Protein AF-A0A7W1X8K2-F1 (afdb_monomer_lite)

Sequence (134 aa):
MTRAKKPKKPPAYDWKNRKFPEDWNAHTFNAYLRDKHPEKFGIPYVTRNIRLDLGMIKNMLDEYGAEVLREFIDQSFELYRPSPRYPGINFPTMVRFYKARLIPRILSEQVNAKKREEPAEIEIVDIENILDLL

Secondary structure (DSSP, 8-state):
-PPPPPPPPPPTT-GGGSPTTTT--HHHHHHHHHHHHHHHHSS----S-HHHHHHHHHHHHHHHHHHHHHHHHHHHHHH---BTTB-S--HHHHHHHHHHHHHHHHHHHHHHHHHHHSPP------GGGGGGG-

Structure (mmCIF, N/CA/C/O backbone):
data_AF-A0A7W1X8K2-F1
#
_entry.id   AF-A0A7W1X8K2-F1
#
loop_
_atom_site.group_PDB
_atom_site.id
_atom_site.type_symbol
_atom_site.label_atom_id
_atom_site.label_alt_id
_atom_site.label_comp_id
_atom_site.label_asym_id
_atom_site.label_entity_id
_atom_site.label_seq_id
_atom_site.pdbx_PDB_ins_code
_atom_site.Cartn_x
_atom_site.Cartn_y
_atom_site.Cartn_z
_atom_site.occupancy
_atom_site.B_iso_or_equiv
_atom_site.auth_seq_id
_atom_site.auth_comp_id
_atom_site.auth_asym_id
_atom_site.auth_atom_id
_atom_site.pdbx_PDB_model_num
ATOM 1 N N . MET A 1 1 ? -10.090 -10.320 40.721 1.00 57.72 1 MET A N 1
ATOM 2 C CA . MET A 1 1 ? -10.780 -10.410 39.414 1.00 57.72 1 MET A CA 1
ATOM 3 C C . MET A 1 1 ? -9.744 -10.757 38.351 1.00 57.72 1 MET A C 1
ATOM 5 O O . MET A 1 1 ? -8.822 -9.979 38.145 1.00 57.72 1 MET A O 1
ATOM 9 N N . THR A 1 2 ? -9.807 -11.943 37.748 1.00 63.66 2 THR A N 1
ATOM 10 C CA . THR A 1 2 ? -8.857 -12.382 36.711 1.00 63.66 2 THR A CA 1
ATOM 11 C C . THR A 1 2 ? -9.250 -11.786 35.357 1.00 63.66 2 THR A C 1
ATOM 13 O O . THR A 1 2 ? -10.360 -11.987 34.874 1.00 63.66 2 THR A O 1
ATOM 16 N N . ARG A 1 3 ? -8.351 -11.015 34.732 1.00 69.12 3 ARG A N 1
ATOM 17 C CA . ARG A 1 3 ? -8.570 -10.442 33.394 1.00 69.12 3 ARG A CA 1
ATOM 18 C C . ARG A 1 3 ? -8.601 -11.575 32.364 1.00 69.12 3 ARG A C 1
ATOM 20 O O . ARG A 1 3 ? -7.612 -12.291 32.220 1.00 69.12 3 ARG A O 1
ATOM 27 N N . ALA A 1 4 ? -9.709 -11.722 31.640 1.00 75.94 4 ALA A N 1
ATOM 28 C CA . ALA A 1 4 ? -9.816 -12.693 30.555 1.00 75.94 4 ALA A CA 1
ATOM 29 C C . ALA A 1 4 ? -8.714 -12.459 29.503 1.00 75.94 4 ALA A C 1
ATOM 31 O O . ALA A 1 4 ? -8.449 -11.323 29.090 1.00 75.94 4 ALA A O 1
ATOM 32 N N . LYS A 1 5 ? -8.041 -13.536 29.085 1.00 74.75 5 LYS A N 1
ATOM 33 C CA . LYS A 1 5 ? -6.957 -13.486 28.097 1.00 74.75 5 LYS A CA 1
ATOM 34 C C . LYS A 1 5 ? -7.572 -13.273 26.712 1.00 74.75 5 LYS A C 1
ATOM 36 O O . LYS A 1 5 ? -8.438 -14.041 26.305 1.00 74.75 5 LYS A O 1
ATOM 41 N N . LYS A 1 6 ? -7.142 -12.230 25.993 1.00 75.94 6 LYS A N 1
ATOM 42 C CA . LYS A 1 6 ? -7.614 -11.982 24.621 1.00 75.94 6 LYS A CA 1
ATOM 43 C C . LYS A 1 6 ? -7.264 -13.175 23.713 1.00 75.94 6 LYS A C 1
ATOM 45 O O . LYS A 1 6 ? -6.188 -13.756 23.892 1.00 75.94 6 LYS A O 1
ATOM 50 N N . PRO A 1 7 ? -8.125 -13.515 22.737 1.00 82.56 7 PRO A N 1
ATOM 51 C CA . PRO A 1 7 ? -7.839 -14.578 21.783 1.00 82.56 7 PRO A CA 1
ATOM 52 C C . PRO A 1 7 ? -6.561 -14.270 20.991 1.00 82.56 7 PRO A C 1
ATOM 54 O O . PRO A 1 7 ? -6.254 -13.113 20.684 1.00 82.56 7 PRO A O 1
ATOM 57 N N . LYS A 1 8 ? -5.783 -15.315 20.689 1.00 88.19 8 LYS A N 1
ATOM 58 C CA . LYS A 1 8 ? -4.534 -15.191 19.930 1.00 88.19 8 LYS A CA 1
ATOM 59 C C . LYS A 1 8 ? -4.863 -14.932 18.457 1.00 88.19 8 LYS A C 1
ATOM 61 O O . LYS A 1 8 ? -5.564 -15.724 17.840 1.00 88.19 8 LYS A O 1
ATOM 66 N N . LYS A 1 9 ? -4.325 -13.847 17.898 1.00 91.31 9 LYS A N 1
ATOM 67 C CA . LYS A 1 9 ? -4.471 -13.511 16.473 1.00 91.31 9 LYS A CA 1
ATOM 68 C C . LYS A 1 9 ? -3.670 -14.491 15.596 1.00 91.31 9 LYS A C 1
ATOM 70 O O . LYS A 1 9 ? -2.594 -14.918 16.038 1.00 91.31 9 LYS A O 1
ATOM 75 N N . PRO A 1 10 ? -4.113 -14.790 14.359 1.00 94.81 10 PRO A N 1
ATOM 76 C CA . PRO A 1 10 ? -3.311 -15.547 13.398 1.00 94.81 10 PRO A CA 1
ATOM 77 C C . PRO A 1 10 ? -1.939 -14.895 13.152 1.00 94.81 10 PRO A C 1
ATOM 79 O O . PRO A 1 10 ? -1.785 -13.682 13.352 1.00 94.81 10 PRO A O 1
ATOM 82 N N . PRO A 1 11 ? -0.909 -15.646 12.730 1.00 95.31 11 PRO A N 1
ATOM 83 C CA . PRO A 1 11 ? 0.383 -15.076 1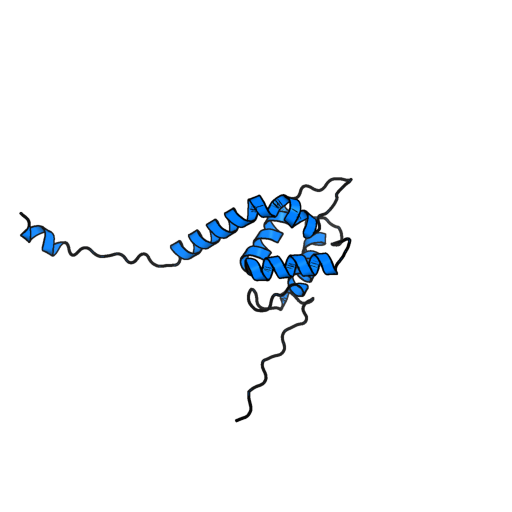2.343 1.00 95.31 11 PRO A CA 1
ATOM 84 C C . PRO A 1 11 ? 0.250 -13.997 11.255 1.00 95.31 11 PRO A C 1
ATOM 86 O O . PRO A 1 11 ? -0.702 -13.995 10.488 1.00 95.31 11 PRO A O 1
ATOM 89 N N . ALA A 1 12 ? 1.192 -13.052 11.179 1.00 94.75 12 ALA A N 1
ATOM 90 C CA . ALA A 1 12 ? 1.089 -11.932 10.231 1.00 94.75 12 ALA A CA 1
ATOM 91 C C . ALA A 1 12 ? 1.170 -12.356 8.757 1.00 94.75 12 ALA A C 1
ATOM 93 O O . ALA A 1 12 ? 0.578 -11.701 7.909 1.00 94.75 12 ALA A O 1
ATOM 94 N N . TYR A 1 13 ? 1.879 -13.449 8.459 1.00 94.56 13 TYR A N 1
ATOM 95 C CA . TYR A 1 13 ? 1.957 -13.997 7.105 1.00 94.56 13 TYR A CA 1
ATOM 96 C C . TYR A 1 13 ? 0.641 -14.640 6.646 1.00 94.56 13 TYR A C 1
ATOM 98 O O . TYR A 1 13 ? 0.385 -14.699 5.448 1.00 94.56 13 TYR A O 1
ATOM 106 N N . ASP A 1 14 ? -0.202 -15.072 7.587 1.00 95.94 14 ASP A N 1
ATOM 107 C CA . ASP A 1 14 ? -1.532 -15.619 7.324 1.00 95.94 14 ASP A CA 1
ATOM 108 C C . ASP A 1 14 ? -2.567 -14.487 7.256 1.00 95.94 14 ASP A C 1
ATOM 110 O O . ASP A 1 14 ? -3.517 -14.389 8.034 1.00 95.94 14 ASP A O 1
ATOM 114 N N . TRP A 1 15 ? -2.301 -13.541 6.355 1.00 96.44 15 TRP A N 1
ATOM 115 C CA . TRP A 1 15 ? -3.037 -12.284 6.278 1.00 96.44 15 TRP A CA 1
ATOM 116 C C . TRP A 1 15 ? -4.507 -12.489 5.892 1.00 96.44 15 TRP A C 1
ATOM 118 O O . TRP A 1 15 ? -5.359 -11.728 6.345 1.00 96.44 15 TRP A O 1
ATOM 128 N N . LYS A 1 16 ? -4.813 -13.540 5.116 1.00 96.44 16 LYS A N 1
ATOM 129 C CA . LYS A 1 16 ? -6.173 -13.883 4.660 1.00 96.44 16 LYS A CA 1
ATOM 130 C C . LYS A 1 16 ? -7.104 -14.236 5.823 1.00 96.44 16 LYS A C 1
ATOM 132 O O . LYS A 1 16 ? -8.298 -13.977 5.736 1.00 96.44 16 LYS A O 1
ATOM 137 N N . ASN A 1 17 ? -6.555 -14.757 6.921 1.00 96.56 17 ASN A N 1
ATOM 138 C CA . ASN A 1 17 ? -7.310 -15.109 8.124 1.00 96.56 17 ASN A CA 1
ATOM 139 C C . ASN A 1 17 ? -7.291 -14.011 9.204 1.00 96.56 17 ASN A C 1
ATOM 141 O O . ASN A 1 17 ? -7.867 -14.191 10.277 1.00 96.56 17 ASN A O 1
ATOM 145 N N . ARG A 1 18 ? -6.630 -12.868 8.968 1.00 95.62 18 ARG A N 1
ATOM 146 C CA . ARG A 1 18 ? -6.635 -11.729 9.899 1.00 95.62 18 ARG A CA 1
ATOM 147 C C . ARG A 1 18 ? -7.811 -10.801 9.632 1.00 95.62 18 ARG A C 1
ATOM 149 O O . ARG A 1 18 ? -8.066 -10.436 8.486 1.00 95.62 18 ARG A O 1
ATOM 156 N N . LYS A 1 19 ? -8.457 -10.330 10.703 1.00 96.38 19 LYS A N 1
ATOM 157 C CA . LYS A 1 19 ? -9.557 -9.368 10.605 1.00 96.38 19 LYS A CA 1
ATOM 158 C C . LYS A 1 19 ? -9.062 -8.039 10.024 1.00 96.38 19 LYS A C 1
ATOM 160 O O . LYS A 1 19 ? -8.162 -7.409 10.581 1.00 96.38 19 LYS A O 1
ATOM 165 N N . PHE A 1 20 ? -9.635 -7.629 8.900 1.00 96.31 20 PHE A N 1
ATOM 166 C CA . PHE A 1 20 ? -9.415 -6.310 8.317 1.00 96.31 20 PHE A CA 1
ATOM 167 C C . PHE A 1 20 ? -10.540 -5.360 8.759 1.00 96.31 20 PHE A C 1
ATOM 169 O O . PHE A 1 20 ? -11.695 -5.787 8.710 1.00 96.31 20 PHE A O 1
ATOM 176 N N . PRO A 1 21 ? -10.242 -4.097 9.119 1.00 96.00 21 PRO A N 1
ATOM 177 C CA . PRO A 1 21 ? -8.916 -3.462 9.157 1.00 96.00 21 PRO A CA 1
ATOM 178 C C . PRO A 1 21 ? -8.103 -3.674 10.454 1.00 96.00 21 PRO A C 1
ATOM 180 O O . PRO A 1 21 ? -6.922 -3.335 10.495 1.00 96.00 21 PRO A O 1
ATOM 183 N N . GLU A 1 22 ? -8.685 -4.223 11.521 1.00 95.38 22 GLU A N 1
ATOM 184 C CA . GLU A 1 22 ? -8.192 -4.029 12.898 1.00 95.38 22 GLU A CA 1
ATOM 185 C C . GLU A 1 22 ? -6.952 -4.849 13.283 1.00 95.38 22 GLU A C 1
ATOM 187 O O . GLU A 1 22 ? -6.195 -4.467 14.181 1.00 95.38 22 GLU A O 1
ATOM 192 N N . ASP A 1 23 ? -6.731 -5.992 12.635 1.00 95.12 23 ASP A N 1
ATOM 193 C CA . ASP A 1 23 ? -5.613 -6.889 12.939 1.00 95.12 23 ASP A CA 1
ATOM 194 C C . ASP A 1 23 ? -4.448 -6.763 11.953 1.00 95.12 23 ASP A C 1
ATOM 196 O O . ASP A 1 23 ? -3.411 -7.423 12.121 1.00 95.12 23 ASP A O 1
ATOM 200 N N . TRP A 1 24 ? -4.590 -5.913 10.938 1.00 98.06 24 TRP A N 1
ATOM 201 C CA . TRP A 1 24 ? -3.562 -5.704 9.931 1.00 98.06 24 TRP A CA 1
ATOM 202 C C . TRP A 1 24 ? -2.480 -4.760 10.450 1.00 98.06 24 TRP A C 1
ATOM 204 O O . TRP A 1 24 ? -2.732 -3.664 10.935 1.00 98.06 24 TRP A O 1
ATOM 214 N N . ASN A 1 25 ? -1.234 -5.212 10.350 1.00 97.75 25 ASN A N 1
ATOM 215 C CA . ASN A 1 25 ? -0.044 -4.451 10.721 1.00 97.75 25 ASN A CA 1
ATOM 216 C C . ASN A 1 25 ? 0.964 -4.441 9.565 1.00 97.75 25 ASN A C 1
ATOM 218 O O . ASN A 1 25 ? 0.738 -5.074 8.534 1.00 97.75 25 ASN A O 1
ATOM 222 N N . ALA A 1 26 ? 2.115 -3.788 9.747 1.00 98.38 26 ALA A N 1
ATOM 223 C CA . ALA A 1 26 ? 3.122 -3.682 8.690 1.00 98.38 26 ALA A CA 1
ATOM 224 C C . ALA A 1 26 ? 3.575 -5.040 8.113 1.00 98.38 26 ALA A C 1
ATOM 226 O O . ALA A 1 26 ? 3.756 -5.173 6.904 1.00 98.38 26 ALA A O 1
ATOM 227 N N . HIS A 1 27 ? 3.692 -6.078 8.948 1.00 98.25 27 HIS A N 1
ATOM 228 C CA . HIS A 1 27 ? 4.018 -7.428 8.479 1.00 98.25 27 HIS A CA 1
ATOM 229 C C . HIS A 1 27 ? 2.864 -8.090 7.719 1.00 98.25 27 HIS A C 1
ATOM 231 O O . HIS A 1 27 ? 3.115 -8.837 6.779 1.00 98.25 27 HIS A O 1
ATOM 237 N N . THR A 1 28 ? 1.619 -7.794 8.096 1.00 98.50 28 THR A N 1
ATOM 238 C CA . THR A 1 28 ? 0.421 -8.280 7.393 1.00 98.50 28 THR A CA 1
ATOM 239 C C . THR A 1 28 ? 0.351 -7.673 5.992 1.00 98.50 28 THR A C 1
ATOM 241 O O . THR A 1 28 ? 0.194 -8.396 5.016 1.00 98.50 28 THR A O 1
ATOM 244 N N . PHE A 1 29 ? 0.600 -6.366 5.865 1.00 98.69 29 PHE A N 1
ATOM 245 C CA . PHE A 1 29 ? 0.715 -5.694 4.567 1.00 98.69 29 PHE A CA 1
ATOM 246 C C . PHE A 1 29 ? 1.907 -6.184 3.739 1.00 98.69 29 PHE A C 1
ATOM 248 O O . PHE A 1 29 ? 1.797 -6.326 2.524 1.00 98.69 29 PHE A O 1
ATOM 255 N N . ASN A 1 30 ? 3.047 -6.491 4.364 1.00 98.44 30 ASN A N 1
ATOM 256 C CA . ASN A 1 30 ? 4.160 -7.093 3.630 1.00 98.44 30 ASN A CA 1
ATOM 257 C C . ASN A 1 30 ? 3.807 -8.490 3.094 1.00 98.44 30 ASN A C 1
ATOM 259 O O . ASN A 1 30 ? 4.178 -8.818 1.970 1.00 98.44 30 ASN A O 1
ATOM 263 N N . ALA A 1 31 ? 3.073 -9.295 3.866 1.00 98.38 31 ALA A N 1
ATOM 264 C CA . ALA A 1 31 ? 2.564 -10.582 3.405 1.00 98.38 31 ALA A CA 1
ATOM 265 C C . ALA A 1 31 ? 1.550 -10.416 2.263 1.00 98.38 31 ALA A C 1
ATOM 267 O O . ALA A 1 31 ? 1.643 -11.125 1.266 1.00 98.38 31 ALA A O 1
ATOM 268 N N . TYR A 1 32 ? 0.663 -9.424 2.364 1.00 98.56 32 TYR A N 1
ATOM 269 C CA . TYR A 1 32 ? -0.263 -9.044 1.299 1.00 98.56 32 TYR A CA 1
ATOM 270 C C . TYR A 1 32 ? 0.467 -8.691 -0.007 1.00 98.56 32 TYR A C 1
ATOM 272 O O . TYR A 1 32 ? 0.172 -9.264 -1.052 1.00 98.56 32 TYR A O 1
ATOM 280 N N . LEU A 1 33 ? 1.487 -7.826 0.050 1.00 98.31 33 LEU A N 1
ATOM 281 C CA . LEU A 1 33 ? 2.322 -7.477 -1.109 1.00 98.31 33 LEU A CA 1
ATOM 282 C C . LEU A 1 33 ? 2.983 -8.711 -1.737 1.00 98.31 33 LEU A C 1
ATOM 284 O O . LEU A 1 33 ? 3.021 -8.841 -2.959 1.00 98.31 33 LEU A O 1
ATOM 288 N N . ARG A 1 34 ? 3.492 -9.628 -0.905 1.00 98.19 34 ARG A N 1
ATOM 289 C CA . ARG A 1 34 ? 4.132 -10.872 -1.358 1.00 98.19 34 ARG A CA 1
ATOM 290 C C . ARG A 1 34 ? 3.163 -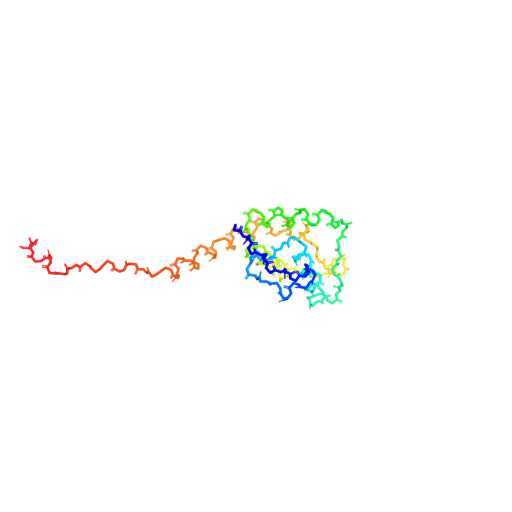11.845 -2.020 1.00 98.19 34 ARG A C 1
ATOM 292 O O . ARG A 1 34 ? 3.599 -12.558 -2.916 1.00 98.19 34 ARG A O 1
ATOM 299 N N . ASP A 1 35 ? 1.901 -11.862 -1.600 1.00 98.38 35 ASP A N 1
ATOM 300 C CA . ASP A 1 35 ? 0.842 -12.674 -2.210 1.00 98.38 35 ASP A CA 1
ATOM 301 C C . ASP A 1 35 ? 0.350 -12.049 -3.527 1.00 98.38 35 ASP A C 1
ATOM 303 O O . ASP A 1 35 ? 0.242 -12.734 -4.538 1.00 98.38 35 ASP A O 1
ATOM 307 N N . LYS A 1 36 ? 0.137 -10.726 -3.557 1.00 98.19 36 LYS A N 1
ATOM 308 C CA . LYS A 1 36 ? -0.422 -10.023 -4.725 1.00 98.19 36 LYS A CA 1
ATOM 309 C C . LYS A 1 36 ? 0.554 -9.776 -5.864 1.00 98.19 36 LYS A C 1
ATOM 311 O O . LYS A 1 36 ? 0.140 -9.726 -7.019 1.00 98.19 36 LYS A O 1
ATOM 316 N N . HIS A 1 37 ? 1.845 -9.636 -5.584 1.00 98.44 37 HIS A N 1
ATOM 317 C CA . HIS A 1 37 ? 2.819 -9.348 -6.636 1.00 98.44 37 HIS A CA 1
ATOM 318 C C . HIS A 1 37 ? 2.973 -10.500 -7.656 1.00 98.44 37 HIS A C 1
ATOM 320 O O . HIS A 1 37 ? 2.947 -10.209 -8.853 1.00 98.44 37 HIS A O 1
ATOM 326 N N . PRO A 1 38 ? 3.052 -11.789 -7.254 1.00 98.25 38 PRO A N 1
ATOM 327 C CA . PRO A 1 38 ? 2.982 -12.906 -8.198 1.00 98.25 38 PRO A CA 1
ATOM 328 C C . PRO A 1 38 ? 1.669 -12.955 -8.978 1.00 98.25 38 PRO A C 1
ATOM 330 O O . PRO A 1 38 ? 1.708 -13.170 -10.185 1.00 98.25 38 PRO A O 1
ATOM 333 N N . GLU A 1 39 ? 0.526 -12.710 -8.326 1.00 97.12 39 GLU A N 1
ATOM 334 C CA . GLU A 1 39 ? -0.780 -12.676 -9.004 1.00 97.12 39 GLU A CA 1
ATOM 335 C C . GLU A 1 39 ? -0.821 -11.612 -10.114 1.00 97.12 39 GLU A C 1
ATOM 337 O O . GLU A 1 39 ? -1.401 -11.846 -11.171 1.00 97.12 39 GLU A O 1
ATOM 342 N N . LYS A 1 40 ? -0.212 -10.440 -9.886 1.00 97.19 40 LYS A N 1
ATOM 343 C CA . LYS A 1 40 ? -0.263 -9.307 -10.823 1.00 97.19 40 LYS A CA 1
ATOM 344 C C . LYS A 1 40 ? 0.828 -9.308 -11.884 1.00 97.19 40 LYS A C 1
ATOM 346 O O . LYS A 1 40 ? 0.564 -8.893 -13.008 1.00 97.19 40 LYS A O 1
ATOM 351 N N . PHE A 1 41 ? 2.037 -9.744 -11.547 1.00 97.19 41 PHE A N 1
ATOM 352 C CA . PHE A 1 41 ? 3.203 -9.605 -12.426 1.00 97.19 41 PHE A CA 1
ATOM 353 C C . PHE A 1 41 ? 3.869 -10.934 -12.786 1.00 97.19 41 PHE A C 1
ATOM 355 O O . PHE A 1 41 ? 4.865 -10.939 -13.504 1.00 97.19 41 PHE A O 1
ATOM 362 N N . GLY A 1 42 ? 3.369 -12.063 -12.273 1.00 97.81 42 GLY A N 1
ATOM 363 C CA . GLY A 1 42 ? 3.947 -13.387 -12.518 1.00 97.81 42 GLY A CA 1
ATOM 364 C C . GLY A 1 42 ? 5.310 -13.615 -11.857 1.00 97.81 42 GLY A C 1
ATOM 365 O O . GLY A 1 42 ? 5.962 -14.617 -12.134 1.00 97.81 42 GLY A O 1
ATOM 366 N N . ILE A 1 43 ? 5.759 -12.702 -10.987 1.00 97.56 43 ILE A N 1
ATOM 367 C CA . ILE A 1 43 ? 7.067 -12.766 -10.324 1.00 97.56 43 ILE A CA 1
ATOM 368 C C . ILE A 1 43 ? 6.955 -12.492 -8.813 1.00 97.56 43 ILE A C 1
ATOM 370 O O . ILE A 1 43 ? 6.073 -11.739 -8.386 1.00 97.56 43 ILE A O 1
ATOM 374 N N . PRO A 1 44 ? 7.855 -13.046 -7.978 1.00 98.12 44 PRO A N 1
ATOM 375 C CA . PRO A 1 44 ? 7.884 -12.765 -6.544 1.00 98.12 44 PRO A CA 1
ATOM 376 C C . PRO A 1 44 ? 8.062 -11.278 -6.223 1.00 98.12 44 PRO A C 1
ATOM 378 O O . PRO A 1 44 ? 8.781 -10.560 -6.917 1.00 98.12 44 PRO A O 1
ATOM 381 N N . TYR A 1 45 ? 7.463 -10.825 -5.120 1.00 98.12 45 TYR A N 1
ATOM 382 C CA . TYR A 1 45 ? 7.741 -9.495 -4.577 1.00 98.12 45 TYR A CA 1
ATOM 383 C C . TYR A 1 45 ? 9.183 -9.417 -4.060 1.00 98.12 45 TYR A C 1
ATOM 385 O O . TYR A 1 45 ? 9.577 -10.182 -3.172 1.00 98.12 45 TYR A O 1
ATOM 393 N N . VAL A 1 46 ? 9.952 -8.447 -4.558 1.00 96.12 46 VAL A N 1
ATOM 394 C CA . VAL A 1 46 ? 11.340 -8.206 -4.144 1.00 96.12 46 VAL A CA 1
ATOM 395 C C . VAL A 1 46 ? 11.519 -6.745 -3.741 1.00 96.12 46 VAL A C 1
ATOM 397 O O . VAL A 1 46 ? 11.162 -5.826 -4.474 1.00 96.12 46 VAL A O 1
ATOM 400 N N . THR A 1 47 ? 12.133 -6.526 -2.579 1.00 95.31 47 THR A N 1
ATOM 401 C CA . THR A 1 47 ? 12.560 -5.202 -2.107 1.00 95.31 47 THR A CA 1
ATOM 402 C C . THR A 1 47 ? 14.044 -5.233 -1.765 1.00 95.31 47 THR A C 1
ATOM 404 O O . THR A 1 47 ? 14.566 -6.254 -1.315 1.00 95.31 47 THR A O 1
ATOM 407 N N . ARG A 1 48 ? 14.734 -4.105 -1.960 1.00 92.31 48 ARG A N 1
ATOM 408 C CA . ARG A 1 48 ? 16.165 -3.974 -1.645 1.00 92.31 48 ARG A CA 1
ATOM 409 C C . ARG A 1 48 ? 16.432 -4.049 -0.141 1.00 92.31 48 ARG A C 1
ATOM 411 O O . ARG A 1 48 ? 17.473 -4.548 0.270 1.00 92.31 48 ARG A O 1
ATOM 418 N N . ASN A 1 49 ? 15.529 -3.514 0.681 1.00 95.69 49 ASN A N 1
ATOM 419 C CA . ASN A 1 49 ? 15.691 -3.473 2.132 1.00 95.69 49 ASN A CA 1
ATOM 420 C C . ASN A 1 49 ? 14.337 -3.663 2.819 1.00 95.69 49 ASN A C 1
ATOM 422 O O . ASN A 1 49 ? 13.523 -2.744 2.884 1.00 95.69 49 ASN A O 1
ATOM 426 N N . ILE A 1 50 ? 14.136 -4.851 3.391 1.00 96.25 50 ILE A N 1
ATOM 427 C CA . ILE A 1 50 ? 12.885 -5.212 4.062 1.00 96.25 50 ILE A CA 1
ATOM 428 C C . ILE A 1 50 ? 12.577 -4.335 5.282 1.00 96.25 50 ILE A C 1
ATOM 430 O O . ILE A 1 50 ? 11.411 -4.072 5.561 1.00 96.25 50 ILE A O 1
ATOM 434 N N . ARG A 1 51 ? 13.596 -3.839 5.999 1.00 97.38 51 ARG A N 1
ATOM 435 C CA . ARG A 1 51 ? 13.379 -2.955 7.156 1.00 97.38 51 ARG A CA 1
ATOM 436 C C . ARG A 1 51 ? 12.844 -1.596 6.716 1.00 97.38 51 ARG A C 1
ATOM 438 O O . ARG A 1 51 ? 11.966 -1.054 7.377 1.00 97.38 51 ARG A O 1
ATOM 445 N N . LEU A 1 52 ? 13.348 -1.077 5.596 1.00 96.62 52 LEU A N 1
ATOM 446 C CA . LEU A 1 52 ? 12.864 0.173 5.015 1.00 96.62 52 LEU A CA 1
ATOM 447 C C . LEU A 1 52 ? 11.426 0.021 4.498 1.00 96.62 52 LEU A C 1
ATOM 449 O O . LEU A 1 52 ? 10.596 0.869 4.808 1.00 96.62 52 LEU A O 1
ATOM 453 N N . ASP A 1 53 ? 11.119 -1.082 3.807 1.00 97.31 53 ASP A N 1
ATOM 454 C CA . ASP A 1 53 ? 9.746 -1.440 3.414 1.00 97.31 53 ASP A CA 1
ATOM 455 C C . ASP A 1 53 ? 8.802 -1.407 4.623 1.00 97.31 53 ASP A C 1
ATOM 457 O O . ASP A 1 53 ? 7.827 -0.662 4.635 1.00 97.31 53 ASP A O 1
ATOM 461 N N . LEU A 1 54 ? 9.121 -2.174 5.671 1.00 98.38 54 LEU A N 1
ATOM 462 C CA . LEU A 1 54 ? 8.282 -2.283 6.866 1.00 98.38 54 LEU A CA 1
ATOM 463 C C . LEU A 1 54 ? 8.136 -0.947 7.603 1.00 98.38 54 LEU A C 1
ATOM 465 O O . LEU A 1 54 ? 7.049 -0.649 8.090 1.00 98.38 54 LEU A O 1
ATOM 469 N N . GLY A 1 55 ? 9.198 -0.139 7.663 1.00 98.56 55 GLY A N 1
ATOM 470 C CA . GLY A 1 55 ? 9.153 1.204 8.240 1.00 98.56 55 GLY A CA 1
ATOM 471 C C . GLY A 1 55 ? 8.220 2.136 7.465 1.00 98.56 55 GLY A C 1
ATOM 472 O O . GLY A 1 55 ? 7.377 2.795 8.065 1.00 98.56 55 GLY A O 1
ATOM 473 N N . MET A 1 56 ? 8.303 2.142 6.131 1.00 98.56 56 MET A N 1
ATOM 474 C CA . MET A 1 56 ? 7.411 2.949 5.291 1.00 98.56 56 MET A CA 1
ATOM 475 C C . MET A 1 56 ? 5.956 2.482 5.376 1.00 98.56 56 MET A C 1
ATOM 477 O O . MET A 1 56 ? 5.058 3.315 5.472 1.00 98.56 56 MET A O 1
ATOM 481 N N . ILE A 1 57 ? 5.721 1.166 5.372 1.00 98.75 57 ILE A N 1
ATOM 482 C CA . ILE A 1 57 ? 4.382 0.587 5.537 1.00 98.75 57 ILE A CA 1
ATOM 483 C C . ILE A 1 57 ? 3.808 0.993 6.896 1.00 98.75 57 ILE A C 1
ATOM 485 O O . ILE A 1 57 ? 2.664 1.431 6.961 1.00 98.75 57 ILE A O 1
ATOM 489 N N . LYS A 1 58 ? 4.598 0.890 7.974 1.00 98.62 58 LYS A N 1
ATOM 490 C CA . LYS A 1 58 ? 4.169 1.310 9.313 1.00 98.62 58 LYS A CA 1
ATOM 491 C C . LYS A 1 58 ? 3.808 2.795 9.340 1.00 98.62 58 LYS A C 1
ATOM 493 O O . LYS A 1 58 ? 2.740 3.128 9.827 1.00 98.62 58 LYS A O 1
ATOM 498 N N . ASN A 1 59 ? 4.648 3.663 8.778 1.00 98.62 59 ASN A N 1
ATOM 499 C CA . ASN A 1 59 ? 4.379 5.101 8.759 1.00 98.62 59 ASN A CA 1
ATOM 500 C C . ASN A 1 59 ? 3.085 5.429 8.003 1.00 98.62 59 ASN A C 1
ATOM 502 O O . ASN A 1 59 ? 2.270 6.188 8.504 1.00 98.62 59 ASN A O 1
ATOM 506 N N . MET A 1 60 ? 2.864 4.825 6.831 1.00 98.56 60 MET A N 1
ATOM 507 C CA . MET A 1 60 ? 1.618 5.010 6.076 1.00 98.56 60 MET A CA 1
ATOM 508 C C . MET A 1 60 ? 0.394 4.463 6.821 1.00 98.56 60 MET A C 1
ATOM 510 O O . MET A 1 60 ? -0.677 5.057 6.752 1.00 98.56 60 MET A O 1
ATOM 514 N N . LEU A 1 61 ? 0.550 3.334 7.519 1.00 98.44 61 LEU A N 1
ATOM 515 C CA . LEU A 1 61 ? -0.507 2.736 8.328 1.00 98.44 61 LEU A CA 1
ATOM 516 C C . LEU A 1 61 ? -0.881 3.633 9.513 1.00 98.44 61 LEU A C 1
ATOM 518 O O . LEU A 1 61 ? -2.064 3.811 9.777 1.00 98.44 61 LEU A O 1
ATOM 522 N N . ASP A 1 62 ? 0.111 4.199 10.199 1.00 98.44 62 ASP A N 1
ATOM 523 C CA . ASP A 1 62 ? -0.106 5.117 11.319 1.00 98.44 62 ASP A CA 1
ATOM 524 C C . ASP A 1 62 ? -0.710 6.452 10.843 1.00 98.44 62 ASP A C 1
ATOM 526 O O . ASP A 1 62 ? -1.546 7.025 11.534 1.00 98.44 62 ASP A O 1
ATOM 530 N N . GLU A 1 63 ? -0.295 6.942 9.669 1.00 98.38 63 GLU A N 1
ATOM 531 C CA . GLU A 1 63 ? -0.729 8.233 9.117 1.00 98.38 63 GLU A CA 1
ATOM 532 C C . GLU A 1 63 ? -2.150 8.180 8.529 1.00 98.38 63 GLU A C 1
ATOM 534 O O . GLU A 1 63 ? -2.923 9.115 8.724 1.00 98.38 63 GLU A O 1
ATOM 539 N N . TYR A 1 64 ? -2.512 7.102 7.821 1.00 97.94 64 TYR A N 1
ATOM 540 C CA . TYR A 1 64 ? -3.765 7.038 7.050 1.00 97.94 64 TYR A CA 1
ATOM 541 C C . TYR A 1 64 ? -4.690 5.866 7.403 1.00 97.94 64 TYR A C 1
ATOM 543 O O . TYR A 1 64 ? -5.821 5.812 6.923 1.00 97.94 64 TYR A O 1
ATOM 551 N N . GLY A 1 65 ? -4.241 4.914 8.219 1.00 98.00 65 GLY A N 1
ATOM 552 C CA . GLY A 1 65 ? -5.010 3.715 8.546 1.00 98.00 65 GLY A CA 1
ATOM 553 C C . GLY A 1 65 ? -4.949 2.612 7.479 1.00 98.00 65 GLY A C 1
ATOM 554 O O . GLY A 1 65 ? -4.450 2.782 6.363 1.00 98.00 65 GLY A O 1
ATOM 555 N N . ALA A 1 66 ? -5.442 1.427 7.851 1.00 98.31 66 ALA A N 1
ATOM 556 C CA . ALA A 1 66 ? -5.308 0.214 7.040 1.00 98.31 66 ALA A CA 1
ATOM 557 C C . ALA A 1 66 ? -6.145 0.252 5.753 1.00 98.31 66 ALA A C 1
ATOM 559 O O . ALA A 1 66 ? -5.716 -0.281 4.731 1.00 98.31 66 ALA A O 1
ATOM 560 N N . GLU A 1 67 ? -7.313 0.894 5.789 1.00 97.94 67 GLU A N 1
ATOM 561 C CA . GLU A 1 67 ? -8.206 1.022 4.633 1.00 97.94 67 GLU A CA 1
ATOM 562 C C . GLU A 1 67 ? -7.555 1.822 3.509 1.00 97.94 67 GLU A C 1
ATOM 564 O O . GLU A 1 67 ? -7.418 1.320 2.394 1.00 97.94 67 GLU A O 1
ATOM 569 N N . VAL A 1 68 ? -7.051 3.018 3.829 1.00 98.38 68 VAL A N 1
ATOM 570 C CA . VAL A 1 68 ? -6.358 3.876 2.860 1.00 98.38 68 VAL A CA 1
ATOM 571 C C . VAL A 1 68 ? -5.091 3.201 2.342 1.00 98.38 68 VAL A C 1
ATOM 573 O O . VAL A 1 68 ? -4.810 3.251 1.148 1.00 98.38 68 VAL A O 1
ATOM 576 N N . LEU A 1 69 ? -4.323 2.544 3.217 1.00 98.75 69 LEU A N 1
ATOM 577 C CA . LEU A 1 69 ? -3.091 1.868 2.815 1.00 98.75 69 LEU A CA 1
ATOM 578 C C . LEU A 1 69 ? -3.352 0.686 1.869 1.00 98.75 69 LEU A C 1
ATOM 580 O O . LEU A 1 69 ? -2.609 0.510 0.902 1.00 98.75 69 LEU A O 1
ATOM 584 N N . ARG A 1 70 ? -4.390 -0.119 2.123 1.00 98.62 70 ARG A N 1
ATOM 585 C CA . ARG A 1 70 ? -4.752 -1.224 1.229 1.00 98.62 70 ARG A CA 1
ATOM 586 C C . ARG A 1 70 ? -5.165 -0.699 -0.143 1.00 98.62 70 ARG A C 1
ATOM 588 O O . ARG A 1 70 ? -4.610 -1.149 -1.141 1.00 98.62 70 ARG A O 1
ATOM 595 N N . GLU A 1 71 ? -6.044 0.299 -0.176 1.00 98.56 71 GLU A N 1
ATOM 596 C CA . GLU A 1 71 ? -6.497 0.916 -1.424 1.00 98.56 71 GLU A CA 1
ATOM 597 C C . GLU A 1 71 ? -5.333 1.560 -2.193 1.00 98.56 71 GLU A C 1
ATOM 599 O O . GLU A 1 71 ? -5.200 1.401 -3.405 1.00 98.56 71 GLU A O 1
ATOM 604 N N . PHE A 1 72 ? -4.412 2.221 -1.486 1.00 98.81 72 PHE A N 1
ATOM 605 C CA . PHE A 1 72 ? -3.200 2.780 -2.079 1.00 98.81 72 PHE A CA 1
ATOM 606 C C . PHE A 1 72 ? -2.344 1.710 -2.769 1.00 98.81 72 PHE A C 1
ATOM 608 O O . PHE A 1 72 ? -1.852 1.941 -3.877 1.00 98.81 72 PHE A O 1
ATOM 615 N N . ILE A 1 73 ? -2.152 0.552 -2.130 1.00 98.69 73 ILE A N 1
ATOM 616 C CA . ILE A 1 73 ? -1.393 -0.567 -2.701 1.00 98.69 73 ILE A CA 1
ATOM 617 C C . ILE A 1 73 ? -2.113 -1.124 -3.933 1.00 98.69 73 ILE A C 1
ATOM 619 O O . ILE A 1 73 ? -1.477 -1.301 -4.973 1.00 98.69 73 ILE A O 1
ATOM 623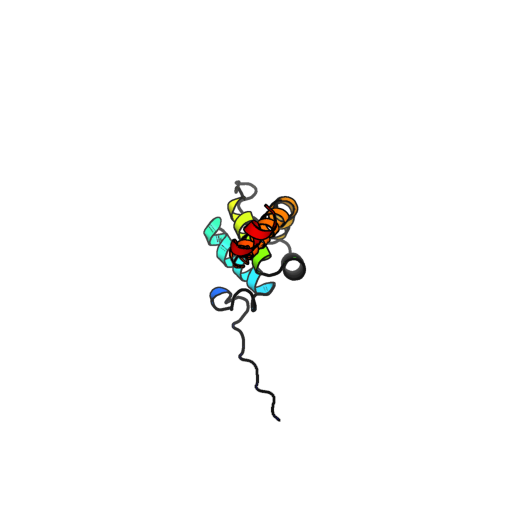 N N . ASP A 1 74 ? -3.423 -1.353 -3.839 1.00 98.69 74 ASP A N 1
ATOM 624 C CA . ASP A 1 74 ? -4.225 -1.939 -4.917 1.00 98.69 74 ASP A CA 1
ATOM 625 C C . ASP A 1 74 ? -4.228 -1.036 -6.158 1.00 98.69 74 ASP A C 1
ATOM 627 O O . ASP A 1 74 ? -3.899 -1.480 -7.262 1.00 98.69 74 ASP A O 1
ATOM 631 N N . GLN A 1 75 ? -4.464 0.264 -5.970 1.00 98.62 75 GLN A N 1
ATOM 632 C CA . GLN A 1 75 ? -4.392 1.247 -7.050 1.00 98.62 75 GLN A CA 1
ATOM 633 C C . GLN A 1 75 ? -2.964 1.421 -7.594 1.00 98.62 75 GLN A C 1
ATOM 635 O O . GLN A 1 75 ? -2.786 1.635 -8.794 1.00 98.62 75 GLN A O 1
ATOM 640 N N . SER A 1 76 ? -1.931 1.306 -6.751 1.00 98.50 76 SER A N 1
ATOM 641 C CA . SER A 1 76 ? -0.535 1.351 -7.210 1.00 98.50 76 SER A CA 1
ATOM 642 C C . SER A 1 76 ? -0.186 0.161 -8.101 1.00 98.50 76 SER A C 1
ATOM 644 O O . SER A 1 76 ? 0.513 0.339 -9.098 1.00 98.50 76 SER A O 1
ATOM 646 N N . PHE A 1 77 ? -0.670 -1.042 -7.774 1.00 98.38 77 PHE A N 1
ATOM 647 C CA . PHE A 1 77 ? -0.501 -2.213 -8.632 1.00 98.38 77 PHE A CA 1
ATOM 648 C C . PHE A 1 77 ? -1.216 -2.045 -9.972 1.00 98.38 77 PHE A C 1
ATOM 650 O O . PHE A 1 77 ? -0.621 -2.335 -11.006 1.00 98.38 77 PHE A O 1
ATOM 657 N N . GLU A 1 78 ? -2.448 -1.536 -9.965 1.00 98.06 78 GLU A N 1
ATOM 658 C CA . GLU A 1 78 ? -3.245 -1.353 -11.183 1.00 98.06 78 GLU A CA 1
ATOM 659 C C . GLU A 1 78 ? -2.655 -0.296 -12.130 1.00 98.06 78 GLU A C 1
ATOM 661 O O . GLU A 1 78 ? -2.651 -0.455 -13.354 1.00 98.06 78 GLU A O 1
ATOM 666 N N . LEU A 1 79 ? -2.116 0.790 -11.570 1.00 97.50 79 LEU A N 1
ATOM 667 C CA . LEU A 1 79 ? -1.480 1.855 -12.346 1.00 97.50 79 LEU A CA 1
ATOM 668 C C . LEU A 1 79 ? -0.101 1.477 -12.881 1.00 97.50 79 LEU A C 1
ATOM 670 O O . LEU A 1 79 ? 0.379 2.109 -13.827 1.00 97.50 79 LEU A O 1
ATOM 674 N N . TYR A 1 80 ? 0.565 0.498 -12.273 1.00 98.06 80 TYR A N 1
ATOM 675 C CA . TYR A 1 80 ? 1.904 0.131 -12.688 1.00 98.06 80 TYR A CA 1
ATOM 676 C C . TYR A 1 80 ? 1.886 -0.532 -14.069 1.00 98.06 80 TYR A C 1
ATOM 678 O O . TYR A 1 80 ? 1.044 -1.374 -14.388 1.00 98.06 80 TYR A O 1
ATOM 686 N N . ARG A 1 81 ? 2.830 -0.130 -14.921 1.00 96.94 81 ARG A N 1
ATOM 687 C CA . ARG A 1 81 ? 3.027 -0.692 -16.260 1.00 96.94 81 ARG A CA 1
ATOM 688 C C . ARG A 1 81 ? 4.410 -1.339 -16.306 1.00 96.94 81 ARG A C 1
ATOM 690 O O . ARG A 1 81 ? 5.400 -0.616 -16.442 1.00 96.94 81 ARG A O 1
ATOM 697 N N . PRO A 1 82 ? 4.493 -2.672 -16.138 1.00 96.38 82 PRO A N 1
ATOM 698 C CA . PRO A 1 82 ? 5.756 -3.389 -16.193 1.00 96.38 82 PRO A CA 1
ATOM 699 C C . PRO A 1 82 ? 6.475 -3.192 -17.526 1.00 96.38 82 PRO A C 1
ATOM 701 O O . PRO A 1 82 ? 5.860 -3.071 -18.584 1.00 96.38 82 PRO A O 1
ATOM 704 N N . SER A 1 83 ? 7.800 -3.202 -17.472 1.00 97.00 83 SER A N 1
ATOM 705 C CA . SER A 1 83 ? 8.682 -3.186 -18.641 1.00 97.00 83 SER A CA 1
ATOM 706 C C . SER A 1 83 ? 9.801 -4.211 -18.449 1.00 97.00 83 SER A C 1
ATOM 708 O O . SER A 1 83 ? 10.059 -4.599 -17.309 1.00 97.00 83 SER A O 1
ATOM 710 N N . PRO A 1 84 ? 10.543 -4.612 -19.499 1.00 96.56 84 PRO A N 1
ATOM 711 C CA . PRO A 1 84 ? 11.666 -5.539 -19.336 1.00 96.56 84 PRO A CA 1
ATOM 712 C C . PRO A 1 84 ? 12.706 -5.070 -18.305 1.00 96.56 84 PRO A C 1
ATOM 714 O O . PRO A 1 84 ? 13.282 -5.878 -17.585 1.00 96.56 84 PRO A O 1
ATOM 717 N N . ARG A 1 85 ? 12.918 -3.750 -18.194 1.00 96.25 85 ARG A N 1
ATOM 718 C CA . ARG A 1 85 ? 13.842 -3.154 -17.216 1.00 96.25 85 ARG A CA 1
ATOM 719 C C . ARG A 1 85 ? 13.266 -3.109 -15.799 1.00 96.25 85 ARG A C 1
ATOM 721 O O . ARG A 1 85 ? 14.023 -3.166 -14.833 1.00 96.25 85 ARG A O 1
ATOM 728 N N . TYR A 1 86 ? 11.947 -2.986 -15.675 1.00 95.94 86 TYR A N 1
ATOM 729 C CA . TYR A 1 86 ? 11.239 -2.888 -14.403 1.00 95.94 86 TYR A CA 1
ATOM 730 C C . TYR A 1 86 ? 9.992 -3.786 -14.447 1.00 95.94 86 TYR A C 1
ATOM 732 O O . TYR A 1 86 ? 8.896 -3.307 -14.746 1.00 95.94 86 TYR A O 1
ATOM 740 N N . PRO A 1 87 ? 10.155 -5.103 -14.229 1.00 97.06 87 PRO A N 1
ATOM 741 C CA . PRO A 1 87 ? 9.072 -6.071 -14.404 1.00 97.06 87 PRO A CA 1
ATOM 742 C C . PRO A 1 87 ? 8.093 -6.114 -13.218 1.00 97.06 87 PRO A C 1
ATOM 744 O O . PRO A 1 87 ? 7.063 -6.772 -13.295 1.00 97.06 87 PRO A O 1
ATOM 747 N N . GLY A 1 88 ? 8.398 -5.417 -12.121 1.00 97.12 88 GLY A N 1
ATOM 748 C CA . GLY A 1 88 ? 7.573 -5.354 -10.918 1.00 97.12 88 GLY A CA 1
ATOM 749 C C . GLY A 1 88 ? 7.878 -4.109 -10.090 1.00 97.12 88 GLY A C 1
ATOM 750 O O . GLY A 1 88 ? 8.783 -3.336 -10.415 1.00 97.12 88 GLY A O 1
ATOM 751 N N . ILE A 1 89 ? 7.131 -3.921 -9.004 1.00 98.06 89 ILE A N 1
ATOM 752 C CA . ILE A 1 89 ? 7.190 -2.714 -8.175 1.00 98.06 89 ILE A CA 1
ATOM 753 C C . ILE A 1 89 ? 7.208 -3.056 -6.680 1.00 98.06 89 ILE A C 1
ATOM 755 O O . ILE A 1 89 ? 6.447 -3.892 -6.199 1.00 98.06 89 ILE A O 1
ATOM 759 N N . ASN A 1 90 ? 8.076 -2.370 -5.933 1.00 97.94 90 ASN A N 1
ATOM 760 C CA . ASN A 1 90 ? 8.136 -2.438 -4.471 1.00 97.94 90 ASN A CA 1
ATOM 761 C C . ASN A 1 90 ? 7.473 -1.222 -3.810 1.00 97.94 90 ASN A C 1
ATOM 763 O O . ASN A 1 90 ? 7.262 -0.187 -4.441 1.00 97.94 90 ASN A O 1
ATOM 767 N N . PHE A 1 91 ? 7.185 -1.330 -2.518 1.00 98.50 91 PHE A N 1
ATOM 768 C CA . PHE A 1 91 ? 6.448 -0.332 -1.755 1.00 98.50 91 PHE A CA 1
ATOM 769 C C . PHE A 1 91 ? 7.105 1.065 -1.737 1.00 98.50 91 PHE A C 1
ATOM 771 O O . PHE A 1 91 ? 6.408 2.037 -2.026 1.00 98.50 91 PHE A O 1
ATOM 778 N N . PRO A 1 92 ? 8.427 1.227 -1.524 1.00 98.00 92 PRO A N 1
ATOM 779 C CA . PRO A 1 92 ? 9.093 2.525 -1.651 1.00 98.00 92 PRO A CA 1
ATOM 780 C C . PRO A 1 92 ? 8.890 3.169 -3.022 1.00 98.00 92 PRO A C 1
ATOM 782 O O . PRO A 1 92 ? 8.729 4.383 -3.130 1.00 98.00 92 PRO A O 1
ATOM 785 N N . THR A 1 93 ? 8.874 2.351 -4.074 1.00 97.75 93 THR A N 1
ATOM 786 C CA . THR A 1 93 ? 8.649 2.807 -5.445 1.00 97.75 93 THR A CA 1
ATOM 787 C C . THR A 1 93 ? 7.189 3.217 -5.655 1.00 97.75 93 THR A C 1
ATOM 789 O O . THR A 1 93 ? 6.946 4.258 -6.265 1.00 97.75 93 THR A O 1
ATOM 792 N N . MET A 1 94 ? 6.228 2.480 -5.083 1.00 98.44 94 MET A N 1
ATOM 793 C CA . MET A 1 94 ? 4.816 2.888 -5.048 1.00 98.44 94 MET A CA 1
ATOM 794 C C . MET A 1 94 ? 4.662 4.251 -4.369 1.00 98.44 94 MET A C 1
ATOM 796 O O . MET A 1 94 ? 4.089 5.169 -4.950 1.00 98.44 94 MET A O 1
ATOM 800 N N . VAL A 1 95 ? 5.226 4.419 -3.166 1.00 98.38 95 VAL A N 1
ATOM 801 C CA . VAL A 1 95 ? 5.171 5.683 -2.412 1.00 98.38 95 VAL A CA 1
ATOM 802 C C . VAL A 1 95 ? 5.776 6.824 -3.227 1.00 98.38 95 VAL A C 1
ATOM 804 O O . VAL A 1 95 ? 5.146 7.870 -3.377 1.00 98.38 95 VAL A O 1
ATOM 807 N N . ARG A 1 96 ? 6.963 6.607 -3.807 1.00 97.94 96 ARG A N 1
ATOM 808 C CA . ARG A 1 96 ? 7.678 7.614 -4.599 1.00 97.94 96 ARG A CA 1
ATOM 809 C C . ARG A 1 96 ? 6.873 8.114 -5.797 1.00 97.94 96 ARG A C 1
ATOM 811 O O . ARG A 1 96 ? 6.922 9.304 -6.084 1.00 97.94 96 ARG A O 1
ATOM 818 N N . PHE A 1 97 ? 6.189 7.226 -6.515 1.00 97.81 97 PHE A N 1
ATOM 819 C CA . PHE A 1 97 ? 5.509 7.598 -7.757 1.00 97.81 97 PHE A CA 1
ATOM 820 C C . PHE A 1 97 ? 4.036 7.954 -7.579 1.00 97.81 97 PHE A C 1
ATOM 822 O O . PHE A 1 97 ? 3.516 8.763 -8.345 1.00 97.81 97 PHE A O 1
ATOM 829 N N . TYR A 1 98 ? 3.360 7.373 -6.589 1.00 98.56 98 TYR A N 1
ATOM 830 C CA . TYR A 1 98 ? 1.904 7.418 -6.527 1.00 98.56 98 TYR A CA 1
ATOM 831 C C . TYR A 1 98 ? 1.340 8.118 -5.288 1.00 98.56 98 TYR A C 1
ATOM 833 O O . TYR A 1 98 ? 0.204 8.584 -5.368 1.00 98.56 98 TYR A O 1
ATOM 841 N N . LYS A 1 99 ? 2.088 8.271 -4.176 1.00 98.31 99 LYS A N 1
ATOM 842 C CA . LYS A 1 99 ? 1.538 8.808 -2.905 1.00 98.31 99 LYS A CA 1
ATOM 843 C C . LYS A 1 99 ? 0.826 10.150 -3.100 1.00 98.31 99 LYS A C 1
ATOM 845 O O . LYS A 1 99 ? -0.342 10.276 -2.747 1.00 98.31 99 LYS A O 1
ATOM 850 N N . ALA A 1 100 ? 1.503 11.120 -3.718 1.00 97.81 100 ALA A N 1
ATOM 851 C CA . ALA A 1 100 ? 0.984 12.480 -3.895 1.00 97.81 100 ALA A CA 1
ATOM 852 C C . ALA A 1 100 ? -0.286 12.556 -4.763 1.00 97.81 100 ALA A C 1
ATOM 854 O O . ALA A 1 100 ? -1.079 13.478 -4.606 1.00 97.81 100 ALA A O 1
ATOM 855 N N . ARG A 1 101 ? -0.492 11.588 -5.665 1.00 96.94 101 ARG A N 1
ATOM 856 C CA . ARG A 1 101 ? -1.666 11.532 -6.547 1.00 96.94 101 ARG A CA 1
ATOM 857 C C . ARG A 1 101 ? -2.805 10.711 -5.945 1.00 96.94 101 ARG A C 1
ATOM 859 O O . ARG A 1 101 ? -3.962 11.093 -6.077 1.00 96.94 101 ARG A O 1
ATOM 866 N N . LEU A 1 102 ? -2.489 9.564 -5.347 1.00 98.50 102 LEU A N 1
ATOM 867 C CA . LEU A 1 102 ? -3.494 8.600 -4.905 1.00 98.50 102 LEU A CA 1
ATOM 868 C C . LEU A 1 102 ? -4.079 8.942 -3.540 1.00 98.50 102 LEU A C 1
ATOM 870 O O . LEU A 1 102 ? -5.290 8.855 -3.381 1.00 98.50 102 LEU A O 1
ATOM 874 N N . ILE A 1 103 ? -3.258 9.363 -2.573 1.00 98.44 103 ILE A N 1
ATOM 875 C CA . ILE A 1 103 ? -3.736 9.578 -1.201 1.00 98.44 103 ILE A CA 1
ATOM 876 C C . ILE A 1 103 ? -4.841 10.644 -1.125 1.00 98.44 103 ILE A C 1
ATOM 878 O O . ILE A 1 103 ? -5.890 10.330 -0.566 1.00 98.44 103 ILE A O 1
ATOM 882 N N . PRO A 1 104 ? -4.706 11.851 -1.719 1.00 98.19 104 PRO A N 1
ATOM 883 C CA .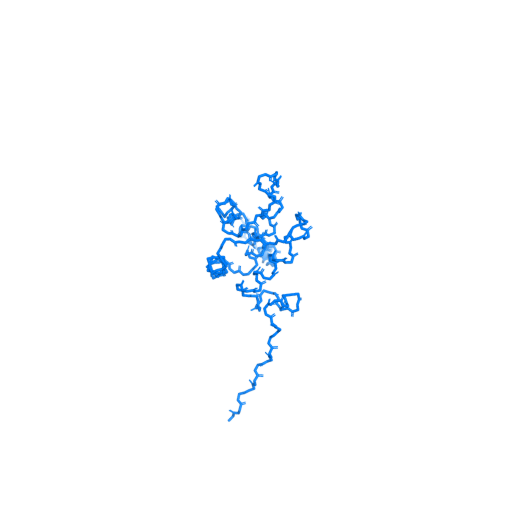 PRO A 1 104 ? -5.785 12.841 -1.672 1.00 98.19 104 PRO A CA 1
ATOM 884 C C . PRO A 1 104 ? -7.089 12.329 -2.293 1.00 98.19 104 PRO A C 1
ATOM 886 O O . PRO A 1 104 ? -8.171 12.597 -1.775 1.00 98.19 104 PRO A O 1
ATOM 889 N N . ARG A 1 105 ? -6.986 11.553 -3.381 1.00 98.06 105 ARG A N 1
ATOM 890 C CA . ARG A 1 105 ? -8.141 10.958 -4.057 1.00 98.06 105 ARG A CA 1
ATOM 891 C C . ARG A 1 105 ? -8.836 9.918 -3.178 1.00 98.06 105 ARG A C 1
ATOM 893 O O . ARG A 1 105 ? -10.037 10.034 -2.968 1.00 98.06 105 ARG A O 1
ATOM 900 N N . ILE A 1 106 ? -8.084 8.965 -2.626 1.00 98.31 106 ILE A N 1
ATOM 901 C CA . ILE A 1 106 ? -8.620 7.903 -1.759 1.00 98.31 106 ILE A CA 1
ATOM 902 C C . ILE A 1 106 ? -9.283 8.510 -0.515 1.00 98.31 106 ILE A C 1
ATOM 904 O O . ILE A 1 106 ? -10.383 8.112 -0.141 1.00 98.31 106 ILE A O 1
ATOM 908 N N . LEU A 1 107 ? -8.659 9.518 0.104 1.00 97.44 107 LEU A N 1
ATOM 909 C CA . LEU A 1 107 ? -9.246 10.219 1.250 1.00 97.44 107 LEU A CA 1
ATOM 910 C C . LEU A 1 107 ? -10.555 10.928 0.875 1.00 97.44 107 LEU A C 1
ATOM 912 O O . LEU A 1 107 ? -11.530 10.850 1.619 1.00 97.44 107 LEU A O 1
ATOM 916 N N . SER A 1 108 ? -10.602 11.587 -0.287 1.00 96.81 108 SER A N 1
ATOM 917 C CA . SER A 1 108 ? -11.826 12.225 -0.783 1.00 96.81 108 SER A CA 1
ATOM 918 C C . SER A 1 108 ? -12.945 11.208 -1.029 1.00 96.81 108 SER A C 1
ATOM 920 O O . SER A 1 108 ? -14.084 11.442 -0.625 1.00 96.81 108 SER A O 1
ATOM 922 N N . GLU A 1 109 ? -12.625 10.062 -1.632 1.00 95.00 109 GLU A N 1
ATOM 923 C CA . GLU A 1 109 ? -13.568 8.963 -1.862 1.00 95.00 109 GLU A CA 1
ATOM 924 C C . GLU A 1 109 ? -14.138 8.426 -0.541 1.00 95.00 109 GLU A C 1
ATOM 926 O O . GLU A 1 109 ? -15.354 8.275 -0.424 1.00 95.00 109 GLU A O 1
ATOM 931 N N . GLN A 1 110 ? -13.302 8.236 0.486 1.00 92.25 110 GLN A N 1
ATOM 932 C CA . GLN A 1 110 ? -13.756 7.787 1.807 1.00 92.25 110 GLN A CA 1
ATOM 933 C C . GLN A 1 110 ? -14.653 8.806 2.518 1.00 92.25 110 GLN A C 1
ATOM 935 O O . GLN A 1 110 ? -15.660 8.426 3.114 1.00 92.25 110 GLN A O 1
ATOM 940 N N . VAL A 1 111 ? -14.326 10.101 2.450 1.00 92.25 111 VAL A N 1
ATOM 941 C CA . VAL A 1 111 ? -15.183 11.159 3.014 1.00 92.25 111 VAL A CA 1
ATOM 942 C C . VAL A 1 111 ? -16.549 11.162 2.328 1.00 92.25 111 VAL A C 1
ATOM 944 O O . VAL A 1 111 ? -17.578 11.251 2.994 1.00 92.25 111 VAL A O 1
ATOM 947 N N . ASN A 1 112 ? -16.572 11.035 1.001 1.00 90.56 112 ASN A N 1
ATOM 948 C CA . ASN A 1 112 ? -17.816 11.014 0.237 1.00 90.56 112 ASN A CA 1
ATOM 949 C C . ASN A 1 112 ? -18.643 9.748 0.490 1.00 90.56 112 ASN A C 1
ATOM 951 O O . ASN A 1 112 ? -19.867 9.832 0.495 1.00 90.56 112 ASN A O 1
ATOM 955 N N . ALA A 1 113 ? -18.002 8.596 0.706 1.00 88.56 113 ALA A N 1
ATOM 956 C CA . ALA A 1 113 ? -18.691 7.362 1.073 1.00 88.56 113 ALA A CA 1
ATOM 957 C C . ALA A 1 113 ? -19.401 7.504 2.427 1.00 88.56 113 ALA A C 1
ATOM 959 O O . ALA A 1 113 ? -20.603 7.269 2.504 1.00 88.56 113 ALA A O 1
ATOM 960 N N . LYS A 1 114 ? -18.706 8.015 3.454 1.00 86.81 114 LYS A N 1
ATOM 961 C CA . LYS A 1 114 ? -19.291 8.232 4.790 1.00 86.81 114 LYS A CA 1
ATOM 962 C C . LYS A 1 114 ? -20.497 9.174 4.762 1.00 86.81 114 LYS A C 1
ATOM 964 O O . LYS A 1 114 ? -21.526 8.862 5.342 1.00 86.81 114 LYS A O 1
ATOM 969 N N . LYS A 1 115 ? -20.416 10.270 3.999 1.00 86.88 115 LYS A N 1
ATOM 970 C CA . LYS A 1 115 ? -21.540 11.210 3.823 1.00 86.88 115 LYS A CA 1
ATOM 971 C C . LYS A 1 115 ? -22.779 10.595 3.165 1.00 86.88 115 LYS A C 1
ATOM 973 O O . LYS A 1 115 ? -23.863 11.135 3.319 1.00 86.88 115 LYS A O 1
ATOM 978 N N . ARG A 1 116 ? -22.623 9.534 2.365 1.00 83.56 116 ARG A N 1
ATOM 979 C CA . ARG A 1 116 ? -23.752 8.829 1.731 1.00 83.56 116 ARG A CA 1
ATOM 980 C C . ARG A 1 116 ? -24.401 7.813 2.667 1.00 83.56 116 ARG A C 1
ATOM 982 O O . ARG A 1 116 ? -25.555 7.464 2.456 1.00 83.56 116 ARG A O 1
ATOM 989 N N . GLU A 1 117 ? -23.639 7.304 3.631 1.00 78.75 117 GLU A N 1
ATOM 990 C CA . GLU A 1 117 ? -24.101 6.334 4.628 1.00 78.75 117 GLU A CA 1
ATOM 991 C C . GLU A 1 117 ? -24.785 7.012 5.822 1.00 78.75 117 GLU A C 1
ATOM 993 O O . GLU A 1 117 ? -25.638 6.402 6.463 1.00 78.75 117 GLU A O 1
ATOM 998 N N . GLU A 1 118 ? -24.460 8.277 6.097 1.00 69.75 118 GLU A N 1
ATOM 999 C CA . GLU A 1 118 ? -25.234 9.117 7.009 1.00 69.75 118 GLU A CA 1
ATOM 1000 C C . GLU A 1 118 ? -26.600 9.424 6.363 1.00 69.75 118 GLU A C 1
ATOM 1002 O O . GLU A 1 118 ? -26.638 10.025 5.283 1.00 69.75 118 GLU A O 1
ATOM 1007 N N . PRO A 1 119 ? -27.738 9.003 6.958 1.00 58.84 119 PRO A N 1
ATOM 1008 C CA . PRO A 1 119 ? -29.038 9.418 6.456 1.00 58.84 119 PRO A CA 1
ATOM 1009 C C . PRO A 1 119 ? -29.087 10.943 6.516 1.00 58.84 119 PRO A C 1
ATOM 1011 O O . PRO A 1 119 ? -28.804 11.529 7.559 1.00 58.84 119 PRO A O 1
ATOM 1014 N N . ALA A 1 120 ? -29.430 11.584 5.397 1.00 59.97 120 ALA A N 1
ATOM 1015 C CA . ALA A 1 120 ? -29.755 13.000 5.417 1.00 59.97 120 ALA A CA 1
ATOM 1016 C C . ALA A 1 120 ? -30.852 13.194 6.472 1.00 59.97 120 ALA A C 1
ATOM 1018 O O . ALA A 1 120 ? -31.930 12.612 6.337 1.00 59.97 120 ALA A O 1
ATOM 1019 N N . GLU A 1 121 ? -30.580 13.958 7.532 1.00 55.09 121 GLU A N 1
ATOM 1020 C CA . GLU A 1 121 ? -31.643 14.511 8.364 1.00 55.09 121 GLU A CA 1
ATOM 1021 C C . GLU A 1 121 ? -32.517 15.348 7.428 1.00 55.09 121 GLU A C 1
ATOM 1023 O O . GLU A 1 121 ? -32.156 16.448 7.013 1.00 55.09 121 GLU A O 1
ATOM 1028 N N . ILE A 1 122 ? -33.635 14.767 6.994 1.00 55.94 122 ILE A N 1
ATOM 1029 C CA . ILE A 1 122 ? -34.673 15.502 6.292 1.00 55.94 122 ILE A CA 1
ATOM 1030 C C . ILE A 1 122 ? -35.340 16.344 7.374 1.00 55.94 122 ILE A C 1
ATOM 1032 O O . ILE A 1 122 ? -36.177 15.845 8.125 1.00 55.94 122 ILE A O 1
ATOM 1036 N N . GLU A 1 123 ? -34.944 17.610 7.477 1.00 53.47 123 GLU A N 1
ATOM 1037 C CA . GLU A 1 123 ? -35.735 18.614 8.178 1.00 53.47 123 GLU A CA 1
ATOM 1038 C C . GLU A 1 123 ? -37.059 18.744 7.412 1.00 53.47 123 GLU A C 1
ATOM 1040 O O . GLU A 1 123 ? -37.132 19.341 6.335 1.00 53.47 123 GLU A O 1
ATOM 1045 N N . ILE A 1 124 ? -38.108 18.093 7.917 1.00 56.22 124 ILE A N 1
ATOM 1046 C CA . ILE A 1 124 ? -39.463 18.306 7.421 1.00 56.22 124 ILE A CA 1
ATOM 1047 C C . ILE A 1 124 ? -39.842 19.711 7.881 1.00 56.22 124 ILE A C 1
ATOM 10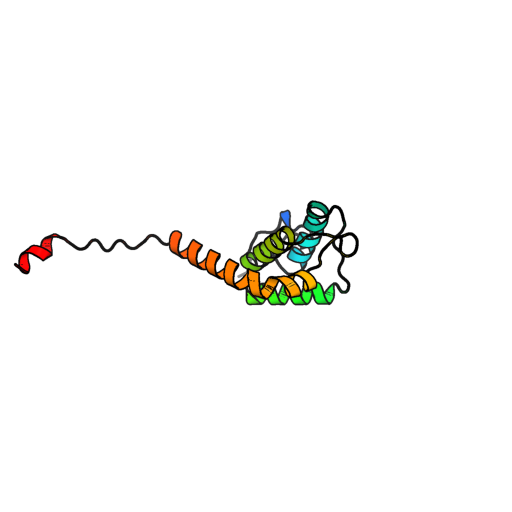49 O O . ILE A 1 124 ? -40.139 19.928 9.052 1.00 56.22 124 ILE A O 1
ATOM 1053 N N . VAL A 1 125 ? -39.775 20.678 6.967 1.00 61.47 125 VAL A N 1
ATOM 1054 C CA . VAL A 1 125 ? -40.314 22.016 7.209 1.00 61.47 125 VAL A CA 1
ATOM 1055 C C . VAL A 1 125 ? -41.825 21.859 7.329 1.00 61.47 125 VAL A C 1
ATOM 1057 O O . VAL A 1 125 ? -42.476 21.417 6.381 1.00 61.47 125 VAL A O 1
ATOM 1060 N N . ASP A 1 126 ? -42.365 22.157 8.506 1.00 55.38 126 ASP A N 1
ATOM 1061 C CA . ASP A 1 126 ? -43.792 22.037 8.780 1.00 55.38 126 ASP A CA 1
ATOM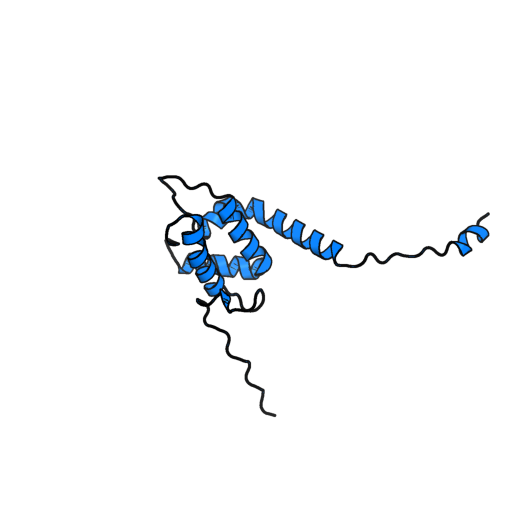 1062 C C . ASP A 1 126 ? -44.552 23.059 7.920 1.00 55.38 126 ASP A C 1
ATOM 1064 O O . ASP A 1 126 ? -44.480 24.271 8.143 1.00 55.38 126 ASP A O 1
ATOM 1068 N N . ILE A 1 127 ? -45.217 22.577 6.866 1.00 59.75 127 ILE A N 1
ATOM 1069 C CA . ILE A 1 127 ? -45.892 23.413 5.856 1.00 59.75 127 ILE A CA 1
ATOM 1070 C C . ILE A 1 127 ? -47.030 24.231 6.494 1.00 59.75 127 ILE A C 1
ATOM 1072 O O . ILE A 1 127 ? -47.417 25.274 5.963 1.00 59.75 127 ILE A O 1
ATOM 1076 N N . GLU A 1 128 ? -47.525 23.810 7.661 1.00 60.38 128 GLU A N 1
ATOM 1077 C CA . GLU A 1 128 ? -48.626 24.458 8.377 1.00 60.38 128 GLU A CA 1
ATOM 1078 C C . GLU A 1 128 ? -48.301 25.890 8.849 1.00 60.38 128 GLU A C 1
ATOM 1080 O O . GLU A 1 128 ? -49.219 26.695 8.972 1.00 60.38 128 GLU A O 1
ATOM 1085 N N . ASN A 1 129 ? -47.024 26.273 8.993 1.00 57.19 129 ASN A N 1
ATOM 1086 C CA . ASN A 1 129 ? -46.630 27.620 9.449 1.00 57.19 129 ASN A CA 1
ATOM 1087 C C . ASN A 1 129 ? -46.372 28.653 8.332 1.00 57.19 129 ASN A C 1
ATOM 1089 O O . ASN A 1 129 ? -46.015 29.794 8.622 1.00 57.19 129 ASN A O 1
ATOM 1093 N N . ILE A 1 130 ? -46.544 28.305 7.051 1.00 55.84 130 ILE A N 1
ATOM 1094 C CA . ILE A 1 130 ? -46.396 29.282 5.948 1.00 55.84 130 ILE A CA 1
ATOM 1095 C C . ILE A 1 130 ? -47.644 30.178 5.810 1.00 55.84 130 ILE A C 1
ATOM 1097 O O . ILE A 1 130 ? -47.562 31.270 5.248 1.00 55.84 130 ILE A O 1
ATOM 1101 N N . LEU A 1 131 ? -48.788 29.760 6.357 1.00 53.00 131 LEU A N 1
ATOM 1102 C CA . LEU A 1 131 ? -50.047 30.510 6.274 1.00 53.00 131 LEU A CA 1
ATOM 1103 C C . LEU A 1 131 ? -50.161 31.672 7.273 1.00 53.00 131 LEU A C 1
ATOM 1105 O O . LEU A 1 131 ? -51.013 32.528 7.072 1.00 53.00 131 LEU A O 1
ATOM 1109 N N . ASP A 1 132 ? -49.279 31.760 8.272 1.00 59.06 132 ASP A N 1
ATOM 1110 C CA . ASP A 1 132 ? -49.250 32.873 9.239 1.00 59.06 132 ASP A CA 1
ATOM 1111 C C . ASP A 1 132 ? -48.379 34.065 8.773 1.00 59.06 132 ASP A C 1
ATOM 1113 O O . ASP A 1 132 ? -48.164 35.026 9.514 1.00 59.06 132 ASP A O 1
ATOM 1117 N N . LEU A 1 133 ? -47.864 34.014 7.537 1.00 58.31 133 LEU A N 1
ATOM 1118 C CA . LEU A 1 133 ? -47.015 35.043 6.915 1.00 58.31 133 LEU A CA 1
ATOM 1119 C C . LEU A 1 133 ? -47.614 35.659 5.631 1.00 58.31 133 LEU A C 1
ATOM 1121 O O . LEU A 1 133 ? -46.913 36.397 4.932 1.00 58.31 133 LEU A O 1
ATOM 1125 N N . LEU A 1 134 ? -48.891 35.389 5.331 1.00 48.84 134 LEU A N 1
ATOM 1126 C CA . LEU A 1 134 ? -49.681 36.025 4.261 1.00 48.84 134 LEU A CA 1
ATOM 1127 C C . LEU A 1 134 ? -50.887 36.767 4.847 1.00 48.84 134 LEU A C 1
ATOM 1129 O O . LEU A 1 134 ? -51.215 37.841 4.294 1.00 48.84 134 LEU A O 1
#

Radius of gyration: 22.08 Å; chains: 1; bounding box: 66×52×59 Å

Foldseek 3Di:
DDDDDDDDADDLLVLVRGDPPPRHALSVVVSVQQVVFCVLQVDGDDDPDVVVSSVVSRVCCVVPNRQLSVQLVVVLSVPDDADPVRSTDGDVRSCVPPVVPRNVVSVVVVVVVVVVVPPPPPPPPPPVPVVVVD

Organism: NCBI:txid1329516

pLDDT: mean 90.35, std 14.2, range [48.84, 98.81]